Protein AF-A0AAD8HH50-F1 (afdb_monomer_lite)

Sequence (124 aa):
MSDLPENSGKDILGTGTISGPLLLLTNGFKLLKVGGYLVYNTCSLTVAQNEDVVEQFLLQNSSAGSLEVELEAKVKKKVQDNMMLLKKLAEANPGLNLDIVDYCATVPSEDDENATSFTVGTST

InterPro domains:
  IPR001678 SAM-dependent methyltransferase RsmB-F/NOP2-type domain [PS51686] (1-104)
  IPR023267 RNA (C5-cytosine) methyltransferase [PTHR22807] (24-73)
  IPR029063 S-adenosyl-L-methionine-dependent methyltransferase superfamily [G3DSA:3.40.50.150] (21-110)
  IPR029063 S-adenosyl-L-methionine-dependent methyltransferase superfamily [SSF53335] (14-63)
  IPR049560 SAM-dependent methyltransferase RsmB-F/NOP2-type, catalytic core [PF01189] (24-83)

Radius of gyration: 28.0 Å; chains: 1; bounding box: 82×36×73 Å

Organism: NCBI:txid360622

Secondary structure (DSSP, 8-state):
--PPP--------SS----HHHHHHHHHHHTPPTT-----------GGGTHHHHHHHHHH-TTPPPHHHHHHHHHHHHHHHHHHHHHHHHHH-TT-----------------------------

Foldseek 3Di:
DDDDDPDDDDDDDDDDDQDPLLVVQLVVVVPDDVVDDDDDDDPDPDCVNPVVSVVVNCVVCVVDDDVVVVVVVVVVVVVVVVLVVVVVVCVVPVPDDDPRDPPDDPDPPDDDDDPDDDDDDDDD

pLDDT: mean 74.38, std 20.32, range [36.31, 96.12]

Structure (mmCIF, N/CA/C/O backbone):
data_AF-A0AAD8HH50-F1
#
_entry.id   AF-A0AAD8HH50-F1
#
loop_
_atom_site.group_PDB
_atom_site.id
_atom_site.type_symbol
_atom_site.label_atom_id
_atom_site.label_alt_id
_atom_site.label_comp_id
_atom_site.label_asym_id
_atom_site.label_entity_id
_atom_site.label_seq_id
_atom_site.pdbx_PDB_ins_code
_atom_site.Cartn_x
_atom_site.Cartn_y
_atom_site.Cartn_z
_atom_site.occupancy
_atom_site.B_iso_or_equiv
_atom_site.auth_seq_id
_atom_site.auth_comp_id
_atom_site.auth_asym_id
_atom_site.auth_atom_id
_atom_site.pdbx_PDB_model_num
ATOM 1 N N . MET A 1 1 ? 17.699 21.493 -41.193 1.00 46.00 1 MET A N 1
ATOM 2 C CA . MET A 1 1 ? 16.569 20.652 -40.763 1.00 46.00 1 MET A CA 1
ATOM 3 C C . MET A 1 1 ? 16.754 19.325 -41.470 1.00 46.00 1 MET A C 1
ATOM 5 O O . MET A 1 1 ? 16.441 19.225 -42.648 1.00 46.00 1 MET A O 1
ATOM 9 N N . SER A 1 2 ? 17.414 18.382 -40.813 1.00 37.53 2 SER A N 1
ATOM 10 C CA . SER A 1 2 ? 17.612 17.035 -41.343 1.00 37.53 2 SER A CA 1
ATOM 11 C C . SER A 1 2 ? 17.342 16.115 -40.168 1.00 37.53 2 SER A C 1
ATOM 13 O O . SER A 1 2 ? 18.137 16.072 -39.230 1.00 37.53 2 SER A O 1
ATOM 15 N N . ASP A 1 3 ? 16.165 15.502 -40.185 1.00 43.50 3 ASP A N 1
ATOM 16 C CA . ASP A 1 3 ? 15.715 14.567 -39.165 1.00 43.50 3 ASP A CA 1
ATOM 17 C C . ASP A 1 3 ? 16.677 13.377 -39.096 1.00 43.50 3 ASP A C 1
ATOM 19 O O . ASP A 1 3 ? 17.010 12.759 -40.110 1.00 43.50 3 ASP A O 1
ATOM 23 N N . LEU A 1 4 ? 17.154 13.086 -37.886 1.00 41.66 4 LEU A N 1
ATOM 24 C CA . LEU A 1 4 ? 17.861 11.848 -37.582 1.00 41.66 4 LEU A CA 1
ATOM 25 C C . LEU A 1 4 ? 16.823 10.737 -37.371 1.00 41.66 4 LEU A C 1
ATOM 27 O O . LEU A 1 4 ? 15.800 10.983 -36.732 1.00 41.66 4 LEU A O 1
ATOM 31 N N . PRO A 1 5 ? 17.066 9.519 -37.881 1.00 46.78 5 PRO A N 1
ATOM 32 C CA . PRO A 1 5 ? 16.116 8.428 -37.756 1.00 46.78 5 PRO A CA 1
ATOM 33 C C . PRO A 1 5 ? 16.058 7.932 -36.308 1.00 46.78 5 PRO A C 1
ATOM 35 O O . PRO A 1 5 ? 17.031 7.423 -35.754 1.00 46.78 5 PRO A O 1
ATOM 38 N N . GLU A 1 6 ? 14.878 8.057 -35.716 1.00 50.88 6 GLU A N 1
ATOM 39 C CA . GLU A 1 6 ? 14.504 7.439 -34.454 1.00 50.88 6 GLU A CA 1
ATOM 40 C C . GLU A 1 6 ? 14.203 5.953 -34.707 1.00 50.88 6 GLU A C 1
ATOM 42 O O . GLU A 1 6 ? 13.089 5.590 -35.079 1.00 50.88 6 GLU A O 1
ATOM 47 N N . ASN A 1 7 ? 15.206 5.077 -34.572 1.00 44.75 7 ASN A N 1
ATOM 48 C CA . ASN A 1 7 ? 14.955 3.646 -34.380 1.00 44.75 7 ASN A CA 1
ATOM 49 C C . ASN A 1 7 ? 16.174 2.890 -33.826 1.00 44.75 7 ASN A C 1
ATOM 51 O O . ASN A 1 7 ? 17.134 2.660 -34.554 1.00 44.75 7 ASN A O 1
ATOM 55 N N . SER A 1 8 ? 16.076 2.409 -32.586 1.00 45.31 8 SER A N 1
ATOM 56 C CA . SER A 1 8 ? 16.366 1.002 -32.259 1.00 45.31 8 SER A CA 1
ATOM 57 C C . SER A 1 8 ? 16.052 0.744 -30.786 1.00 45.31 8 SER A C 1
ATOM 59 O O . SER A 1 8 ? 16.927 0.741 -29.922 1.00 45.31 8 SER A O 1
ATOM 61 N N . GLY A 1 9 ? 14.775 0.541 -30.497 1.00 40.22 9 GLY A N 1
ATOM 62 C CA . GLY A 1 9 ? 14.318 0.093 -29.185 1.00 40.22 9 GLY A CA 1
ATOM 63 C C . GLY A 1 9 ? 13.101 -0.808 -29.307 1.00 40.22 9 GLY A C 1
ATOM 64 O O . GLY A 1 9 ? 12.200 -0.723 -28.484 1.00 40.22 9 GLY A O 1
ATOM 65 N N . LYS A 1 10 ? 13.030 -1.601 -30.380 1.00 48.66 10 LYS A N 1
ATOM 66 C CA . LYS A 1 10 ? 11.967 -2.577 -30.577 1.00 48.66 10 LYS A CA 1
ATOM 67 C C . LYS A 1 10 ? 12.549 -3.982 -30.629 1.00 48.66 10 LYS A C 1
ATOM 69 O O . LYS A 1 10 ? 13.384 -4.297 -31.471 1.00 48.66 10 LYS A O 1
ATOM 74 N N . ASP A 1 11 ? 12.033 -4.768 -29.695 1.00 46.38 11 ASP A N 1
ATOM 75 C CA . ASP A 1 11 ? 11.761 -6.193 -29.805 1.00 46.38 11 ASP A CA 1
ATOM 76 C C . ASP A 1 11 ? 12.956 -7.137 -29.645 1.00 46.38 11 ASP A C 1
ATOM 78 O O . ASP A 1 11 ? 13.512 -7.672 -30.602 1.00 46.38 11 ASP A O 1
ATOM 82 N N . ILE A 1 12 ? 13.250 -7.464 -28.382 1.00 44.53 12 ILE A N 1
ATOM 83 C CA . ILE A 1 12 ? 13.763 -8.790 -28.033 1.00 44.53 12 ILE A CA 1
ATOM 84 C C . ILE A 1 12 ? 12.720 -9.487 -27.150 1.00 44.53 12 ILE A C 1
ATOM 86 O O . 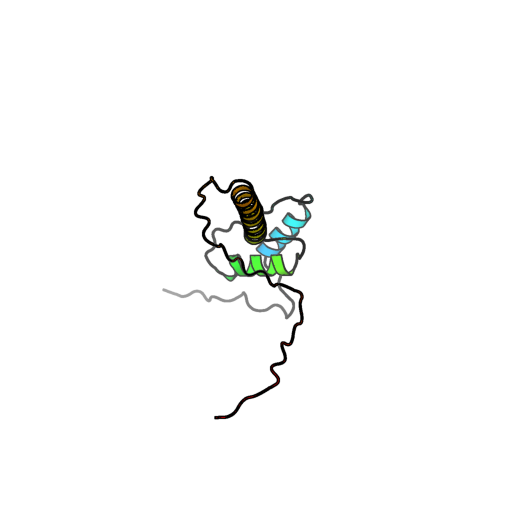ILE A 1 12 ? 12.700 -9.341 -25.935 1.00 44.53 12 ILE A O 1
ATOM 90 N N . LEU A 1 13 ? 11.870 -10.271 -27.816 1.00 38.34 13 LEU A N 1
ATOM 91 C CA . LEU A 1 13 ? 11.392 -11.574 -27.346 1.00 38.34 13 LEU A CA 1
ATOM 92 C C . LEU A 1 13 ? 10.503 -11.612 -26.078 1.00 38.34 13 LEU A C 1
ATOM 94 O O . LEU A 1 13 ? 10.983 -11.828 -24.973 1.00 38.34 13 LEU A O 1
ATOM 98 N N . GLY A 1 14 ? 9.181 -11.541 -26.266 1.00 38.97 14 GLY A N 1
ATOM 99 C CA . GLY A 1 14 ? 8.195 -12.518 -25.751 1.00 38.97 14 GLY A CA 1
ATOM 100 C C . GLY A 1 14 ? 8.200 -13.022 -24.292 1.00 38.97 14 GLY A C 1
ATOM 101 O O . GLY A 1 14 ? 7.512 -14.002 -24.027 1.00 38.97 14 GLY A O 1
ATOM 102 N N . THR A 1 15 ? 8.910 -12.414 -23.342 1.00 38.78 15 THR A N 1
ATOM 103 C CA . THR A 1 15 ? 8.895 -12.780 -21.912 1.00 38.78 15 THR A CA 1
ATOM 104 C C . THR A 1 15 ? 9.016 -11.516 -21.058 1.00 38.78 15 THR A C 1
ATOM 106 O O . THR A 1 15 ? 9.781 -10.618 -21.399 1.00 38.78 15 THR A O 1
ATOM 109 N N . GLY A 1 16 ? 8.217 -11.414 -19.990 1.00 53.00 16 GLY A N 1
ATOM 110 C CA . GLY A 1 16 ? 8.030 -10.204 -19.180 1.00 53.00 16 GLY A CA 1
ATOM 111 C C . GLY A 1 16 ? 9.324 -9.452 -18.857 1.00 53.00 16 GLY A C 1
ATOM 112 O O . GLY A 1 16 ? 10.135 -9.895 -18.047 1.00 53.00 16 GLY A O 1
ATOM 113 N N . THR A 1 17 ? 9.506 -8.291 -19.483 1.00 52.25 17 THR A N 1
ATOM 114 C CA . THR A 1 17 ? 10.616 -7.391 -19.175 1.00 52.25 17 THR A CA 1
ATOM 115 C C . THR A 1 17 ? 10.332 -6.715 -17.836 1.00 52.25 17 THR A C 1
ATOM 117 O O . THR A 1 17 ? 9.402 -5.922 -17.718 1.00 52.25 17 THR A O 1
ATOM 120 N N . ILE A 1 18 ? 11.121 -7.041 -16.813 1.00 59.12 18 ILE A N 1
ATOM 121 C CA . ILE A 1 18 ? 11.131 -6.300 -15.547 1.00 59.12 18 ILE A CA 1
ATOM 122 C C . ILE A 1 18 ? 11.781 -4.944 -15.840 1.00 59.12 18 ILE A C 1
ATOM 124 O O . ILE A 1 18 ? 12.947 -4.888 -16.234 1.00 59.12 18 ILE A O 1
ATOM 128 N N . SER A 1 19 ? 11.030 -3.852 -15.687 1.00 74.12 19 SER A N 1
ATOM 129 C CA . SER A 1 19 ? 11.563 -2.500 -15.865 1.00 74.12 19 SER A CA 1
ATOM 130 C C . SER A 1 19 ? 12.636 -2.202 -14.805 1.00 74.12 19 SER A C 1
ATOM 132 O O . SER A 1 19 ? 12.587 -2.710 -13.682 1.00 74.12 19 SER A O 1
ATOM 134 N N . GLY A 1 20 ? 13.635 -1.378 -15.143 1.00 85.12 20 GLY A N 1
ATOM 135 C CA . GLY A 1 20 ? 14.712 -1.007 -14.210 1.00 85.12 20 GLY A CA 1
ATOM 136 C C . GLY A 1 20 ? 14.211 -0.530 -12.831 1.00 85.12 20 GLY A C 1
ATOM 137 O O . GLY A 1 20 ? 14.699 -1.036 -11.816 1.00 85.12 20 GLY A O 1
ATOM 138 N N . PRO A 1 21 ? 13.206 0.370 -12.763 1.00 89.81 21 PRO A N 1
ATOM 139 C CA . PRO A 1 21 ? 12.595 0.795 -11.503 1.00 89.81 21 PRO A CA 1
ATOM 140 C C . PRO A 1 21 ? 12.001 -0.356 -10.681 1.00 89.81 21 PRO A C 1
ATOM 142 O O . PRO A 1 21 ? 12.247 -0.438 -9.478 1.00 89.81 21 PRO A O 1
ATOM 145 N N . LEU A 1 22 ? 11.291 -1.290 -11.321 1.00 91.50 22 LEU A N 1
ATOM 146 C CA . LEU A 1 22 ? 10.679 -2.429 -10.637 1.00 91.50 22 LEU A CA 1
ATOM 147 C C . LEU A 1 22 ? 11.722 -3.340 -9.976 1.00 91.50 22 LEU A C 1
ATOM 149 O O . LEU A 1 22 ? 11.528 -3.806 -8.848 1.00 91.50 22 LEU A O 1
ATOM 153 N N . LEU A 1 23 ? 12.853 -3.572 -10.649 1.00 92.38 23 LEU A N 1
ATOM 154 C CA . LEU A 1 23 ? 13.947 -4.363 -10.088 1.00 92.38 23 LEU A CA 1
ATOM 155 C C . LEU A 1 23 ? 14.539 -3.694 -8.839 1.00 92.38 23 LEU A C 1
ATOM 157 O O . LEU A 1 23 ? 14.809 -4.370 -7.842 1.00 92.38 23 LEU A O 1
ATOM 161 N N . LEU A 1 24 ? 14.718 -2.371 -8.874 1.00 93.62 24 LEU A N 1
ATOM 162 C CA . LEU A 1 24 ? 15.244 -1.612 -7.742 1.00 93.62 24 LEU A CA 1
ATOM 163 C C . LEU A 1 24 ? 14.293 -1.665 -6.540 1.00 93.62 24 LEU A C 1
ATOM 165 O O . LEU A 1 24 ? 14.749 -1.929 -5.427 1.00 93.62 24 LEU A O 1
ATOM 169 N N . LEU A 1 25 ? 12.987 -1.487 -6.765 1.00 94.19 25 LEU A N 1
ATOM 170 C CA . LEU A 1 25 ? 11.969 -1.585 -5.714 1.00 94.19 25 LEU A CA 1
ATOM 171 C C . LEU A 1 25 ? 11.955 -2.973 -5.080 1.00 94.19 25 LEU A C 1
ATOM 173 O O . LEU A 1 25 ? 12.020 -3.099 -3.860 1.00 94.19 25 LEU A O 1
ATOM 177 N N . THR A 1 26 ? 11.938 -4.016 -5.909 1.00 93.69 26 THR A N 1
ATOM 178 C CA . THR A 1 26 ? 11.903 -5.409 -5.446 1.00 93.69 26 THR A CA 1
ATOM 179 C C . THR A 1 26 ? 13.126 -5.750 -4.599 1.00 93.69 26 THR A C 1
ATOM 181 O O . THR A 1 26 ? 13.012 -6.391 -3.554 1.00 93.69 26 THR A O 1
ATOM 184 N N . ASN A 1 27 ? 14.311 -5.308 -5.021 1.00 95.00 27 ASN A N 1
ATOM 185 C CA . ASN A 1 27 ? 15.536 -5.548 -4.265 1.00 95.00 27 ASN A CA 1
ATOM 186 C C . ASN A 1 27 ? 15.589 -4.713 -2.982 1.00 95.00 27 ASN A C 1
ATOM 188 O O . ASN A 1 27 ? 15.947 -5.251 -1.93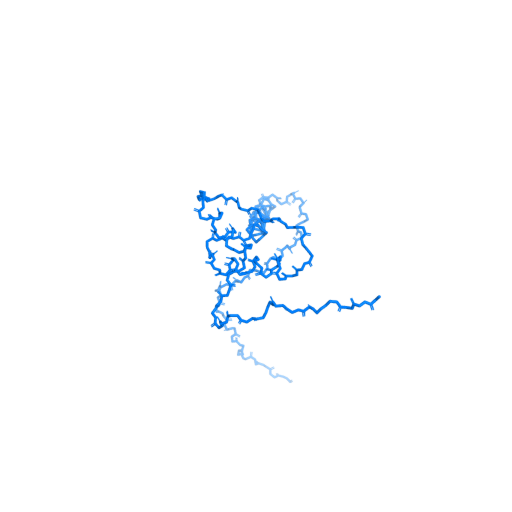9 1.00 95.00 27 ASN A O 1
ATOM 192 N N . GLY A 1 28 ? 15.187 -3.440 -3.031 1.00 95.50 28 GLY A N 1
ATOM 193 C CA . GLY A 1 28 ? 15.097 -2.586 -1.846 1.00 95.50 28 GLY A CA 1
ATOM 194 C C . GLY A 1 28 ? 14.137 -3.149 -0.797 1.00 95.50 28 GLY A C 1
ATOM 195 O O . GLY A 1 28 ? 14.472 -3.188 0.384 1.00 95.50 28 GLY A O 1
ATOM 196 N N . PHE A 1 29 ? 12.986 -3.671 -1.230 1.00 95.69 29 PHE A N 1
ATOM 197 C CA . PHE A 1 29 ? 11.984 -4.267 -0.348 1.00 95.69 29 PHE A CA 1
ATOM 198 C C . PHE A 1 29 ? 12.511 -5.498 0.403 1.00 95.69 29 PHE A C 1
ATOM 200 O O . PHE A 1 29 ? 12.314 -5.610 1.610 1.00 95.69 29 PHE A O 1
ATOM 207 N N . LYS A 1 30 ? 13.266 -6.381 -0.268 1.00 95.00 30 LYS A N 1
ATOM 208 C CA . LYS A 1 30 ? 13.880 -7.576 0.352 1.00 95.00 30 LYS A CA 1
ATOM 209 C C . LYS A 1 30 ? 14.868 -7.257 1.477 1.00 95.00 30 LYS A C 1
ATOM 211 O O . LYS A 1 30 ? 15.166 -8.131 2.286 1.00 95.00 30 LYS A O 1
ATOM 216 N N . LEU A 1 31 ? 15.403 -6.038 1.509 1.00 96.12 31 LEU A N 1
ATOM 217 C CA . LEU A 1 31 ? 16.357 -5.595 2.526 1.00 96.12 31 LEU A CA 1
ATOM 218 C C . LEU A 1 31 ? 15.673 -5.005 3.766 1.00 96.12 31 LEU A C 1
ATOM 220 O O . LEU A 1 31 ? 16.344 -4.737 4.766 1.00 96.12 31 LEU A O 1
ATOM 224 N N . LEU A 1 32 ? 14.356 -4.787 3.722 1.00 95.50 32 LEU A N 1
ATOM 225 C CA . LEU A 1 32 ? 13.617 -4.264 4.861 1.00 95.50 32 LEU A CA 1
ATOM 226 C C . LEU A 1 32 ? 13.483 -5.307 5.970 1.00 95.50 32 LEU A C 1
ATOM 228 O O . LEU A 1 32 ? 13.284 -6.499 5.742 1.00 95.50 32 LEU A O 1
ATOM 232 N N . LYS A 1 33 ? 13.533 -4.823 7.212 1.00 95.69 33 LYS A N 1
ATOM 233 C CA . LYS A 1 33 ? 13.076 -5.593 8.372 1.00 95.69 33 LYS A CA 1
ATOM 234 C C . LYS A 1 33 ? 11.546 -5.652 8.372 1.00 95.69 33 LYS A C 1
ATOM 236 O O . LYS A 1 33 ? 10.891 -4.787 7.793 1.00 95.69 33 LYS A O 1
ATOM 241 N N . VAL A 1 34 ? 10.977 -6.632 9.077 1.00 92.38 34 VAL A N 1
ATOM 242 C CA . VAL A 1 34 ? 9.522 -6.721 9.298 1.00 92.38 34 VAL A CA 1
ATOM 243 C C . VAL A 1 34 ? 9.002 -5.400 9.877 1.00 92.38 34 VAL A C 1
ATOM 245 O O . VAL A 1 34 ? 9.546 -4.902 10.862 1.00 92.38 34 VAL A O 1
ATOM 248 N N . GLY A 1 35 ? 7.972 -4.832 9.243 1.00 89.12 35 GLY A N 1
ATOM 249 C CA . GLY A 1 35 ? 7.398 -3.530 9.604 1.00 89.12 35 GLY A CA 1
ATOM 250 C C . GLY A 1 35 ? 8.175 -2.305 9.097 1.00 89.12 35 GLY A C 1
ATOM 251 O O . GLY A 1 35 ? 7.856 -1.187 9.493 1.00 89.12 35 GLY A O 1
ATOM 252 N N . GLY A 1 36 ? 9.205 -2.489 8.265 1.00 93.69 36 GLY A N 1
ATOM 253 C CA . GLY A 1 36 ? 9.909 -1.398 7.589 1.00 93.69 36 GLY A CA 1
ATOM 254 C C . GLY A 1 36 ? 9.106 -0.802 6.428 1.00 93.69 36 GLY A C 1
ATOM 255 O O . GLY A 1 36 ? 8.234 -1.459 5.865 1.00 93.69 36 GLY A O 1
ATOM 256 N N . TYR A 1 37 ? 9.445 0.430 6.044 1.00 93.75 37 TYR A N 1
ATOM 257 C CA . TYR A 1 37 ? 8.782 1.161 4.960 1.00 93.75 37 TYR A CA 1
ATOM 258 C C . TYR A 1 37 ? 9.745 1.391 3.794 1.00 93.75 37 TYR A C 1
ATOM 260 O O . TYR A 1 37 ? 10.902 1.760 4.006 1.00 93.75 37 TYR A O 1
ATOM 268 N N . LEU A 1 38 ? 9.252 1.206 2.568 1.00 94.31 38 LEU A N 1
ATOM 269 C CA . LEU A 1 38 ? 9.942 1.576 1.333 1.00 94.31 38 LEU A CA 1
ATOM 270 C C . LEU A 1 38 ? 9.241 2.792 0.728 1.00 94.31 38 LEU A C 1
ATOM 272 O O . LEU A 1 38 ? 8.022 2.785 0.585 1.00 94.31 38 LEU A O 1
ATOM 276 N N . VAL A 1 39 ? 10.006 3.815 0.350 1.00 93.56 39 VAL A N 1
ATOM 277 C CA . VAL A 1 39 ? 9.483 4.995 -0.349 1.00 93.56 39 VAL A CA 1
ATOM 278 C C . VAL A 1 39 ? 10.032 4.997 -1.768 1.00 93.56 39 VAL A C 1
ATOM 280 O O . VAL A 1 39 ? 11.248 5.002 -1.959 1.00 93.56 39 VAL A O 1
ATOM 283 N N . TYR A 1 40 ? 9.138 5.006 -2.754 1.00 92.75 40 TYR A N 1
ATOM 284 C CA . TYR A 1 40 ? 9.485 5.207 -4.155 1.00 92.75 40 TYR A CA 1
ATOM 285 C C . TYR A 1 40 ? 9.167 6.645 -4.563 1.00 92.75 40 TYR A C 1
ATOM 287 O O . TYR A 1 40 ? 8.046 7.109 -4.379 1.00 92.75 40 TYR A O 1
ATOM 295 N N . ASN A 1 41 ? 10.164 7.349 -5.096 1.00 91.00 41 ASN A N 1
ATOM 296 C CA . ASN A 1 41 ? 10.018 8.690 -5.647 1.00 91.00 41 ASN A CA 1
ATOM 297 C C . ASN A 1 41 ? 10.709 8.748 -7.012 1.00 91.00 41 ASN A C 1
ATOM 299 O O . ASN A 1 41 ? 11.752 8.129 -7.223 1.00 91.00 41 ASN A O 1
ATOM 303 N N . THR A 1 42 ? 10.130 9.509 -7.925 1.00 90.44 42 THR A N 1
ATOM 304 C CA . THR A 1 42 ? 10.518 9.604 -9.330 1.00 90.44 42 THR A CA 1
ATOM 305 C C . THR A 1 42 ? 10.256 11.028 -9.801 1.00 90.44 42 THR A C 1
ATOM 307 O O . THR A 1 42 ? 9.333 11.688 -9.332 1.00 90.44 42 THR A O 1
ATOM 310 N N . CYS A 1 43 ? 11.094 11.533 -10.702 1.00 90.69 43 CYS A N 1
ATOM 311 C CA . CYS A 1 43 ? 10.907 12.836 -11.344 1.00 90.69 43 CYS A CA 1
ATOM 312 C C . CYS A 1 43 ? 10.314 12.713 -12.757 1.00 90.69 43 CYS A C 1
ATOM 314 O O . CYS A 1 43 ? 10.294 13.694 -13.500 1.00 90.69 43 CYS A O 1
ATOM 316 N N . SER A 1 44 ? 9.861 11.516 -13.142 1.00 87.06 44 SER A N 1
ATOM 317 C CA . SER A 1 44 ? 9.194 11.281 -14.420 1.00 87.06 44 SER A CA 1
ATOM 318 C C . SER A 1 44 ? 7.702 11.603 -14.357 1.00 87.06 44 SER A C 1
ATOM 320 O O . SER A 1 44 ? 7.071 11.488 -13.309 1.00 87.06 44 SER A O 1
ATOM 322 N N . LEU A 1 45 ? 7.134 11.972 -15.507 1.00 87.25 45 LEU A N 1
ATOM 323 C CA . LEU A 1 45 ? 5.703 12.227 -15.695 1.00 87.25 45 LEU A CA 1
ATOM 324 C C . LEU A 1 45 ? 4.985 11.084 -16.430 1.00 87.25 45 LEU A C 1
ATOM 326 O O . LEU A 1 45 ? 3.797 11.194 -16.719 1.00 87.25 45 LEU A O 1
ATOM 330 N N . THR A 1 46 ? 5.694 10.015 -16.803 1.00 86.38 46 THR A N 1
ATOM 331 C CA . THR A 1 46 ? 5.095 8.927 -17.582 1.00 86.38 46 THR A CA 1
ATOM 332 C C . THR A 1 46 ? 4.478 7.873 -16.675 1.00 86.38 46 THR A C 1
ATOM 334 O O . THR A 1 46 ? 5.174 7.332 -15.815 1.00 86.38 46 THR A O 1
ATOM 337 N N . VAL A 1 47 ? 3.234 7.493 -16.971 1.00 88.81 47 VAL A N 1
ATOM 338 C CA . VAL A 1 47 ? 2.494 6.449 -16.242 1.00 88.81 47 VAL A CA 1
ATOM 339 C C . VAL A 1 47 ? 3.269 5.129 -16.167 1.00 88.81 47 VAL A C 1
ATOM 341 O O . VAL A 1 47 ? 3.433 4.547 -15.097 1.00 88.81 47 VAL A O 1
ATOM 344 N N . ALA A 1 48 ? 3.896 4.741 -17.281 1.00 85.38 48 ALA A N 1
ATOM 345 C CA . ALA A 1 48 ? 4.710 3.529 -17.392 1.00 85.38 48 ALA A CA 1
ATOM 346 C C . ALA A 1 48 ? 5.925 3.469 -16.447 1.00 85.38 48 ALA A C 1
ATOM 348 O O . ALA A 1 48 ? 6.488 2.398 -16.227 1.00 85.38 48 ALA A O 1
ATOM 349 N N . GLN A 1 49 ? 6.376 4.611 -15.920 1.00 85.50 49 GLN A N 1
ATOM 350 C CA . GLN A 1 49 ? 7.493 4.679 -14.975 1.00 85.50 49 GLN A CA 1
ATOM 351 C C . GLN A 1 49 ? 7.033 4.891 -13.536 1.00 85.50 49 GLN A C 1
ATOM 353 O O . GLN A 1 49 ? 7.841 4.705 -12.635 1.00 85.50 49 GLN A O 1
ATOM 358 N N . ASN A 1 50 ? 5.771 5.254 -13.321 1.00 89.56 50 ASN A N 1
ATOM 359 C CA . ASN A 1 50 ? 5.247 5.624 -12.020 1.00 89.56 50 ASN A CA 1
ATOM 360 C C . ASN A 1 50 ? 4.189 4.593 -11.600 1.00 89.56 50 ASN A C 1
ATOM 362 O O . ASN A 1 50 ? 4.530 3.602 -10.956 1.00 89.56 50 ASN A O 1
ATOM 366 N N . GLU A 1 51 ? 2.932 4.785 -11.999 1.00 90.44 51 GLU A N 1
ATOM 367 C CA . GLU A 1 51 ? 1.795 3.966 -11.575 1.00 90.44 51 GLU A CA 1
ATOM 368 C C . GLU A 1 51 ? 1.950 2.494 -11.986 1.00 90.44 51 GLU A C 1
ATOM 370 O O . GLU A 1 51 ? 1.804 1.621 -11.130 1.00 90.44 51 GLU A O 1
ATOM 375 N N . ASP A 1 52 ? 2.356 2.209 -13.230 1.00 91.50 52 ASP A N 1
ATOM 376 C CA . ASP A 1 52 ? 2.521 0.828 -13.719 1.00 91.50 52 ASP A CA 1
ATOM 377 C C . ASP A 1 52 ? 3.603 0.072 -12.925 1.00 91.50 52 ASP A C 1
ATOM 379 O O . ASP A 1 52 ? 3.473 -1.117 -12.628 1.00 91.50 52 ASP A O 1
ATOM 383 N N . VAL A 1 53 ? 4.682 0.767 -12.537 1.00 91.56 53 VAL A N 1
ATOM 384 C CA . VAL A 1 53 ? 5.769 0.188 -11.729 1.00 91.56 53 VAL A CA 1
ATOM 385 C C . VAL A 1 53 ? 5.272 -0.153 -10.328 1.00 91.56 53 VAL A C 1
ATOM 387 O O . VAL A 1 53 ? 5.611 -1.215 -9.801 1.00 91.56 53 VAL A O 1
ATOM 390 N N . VAL A 1 54 ? 4.483 0.736 -9.718 1.00 91.44 54 VAL A N 1
ATOM 391 C CA . VAL A 1 54 ? 3.928 0.533 -8.374 1.00 91.44 54 VAL A CA 1
ATOM 392 C C . VAL A 1 54 ? 2.912 -0.607 -8.378 1.00 91.44 54 VAL A C 1
ATOM 394 O O . VAL A 1 54 ? 2.984 -1.479 -7.512 1.00 91.44 54 VAL A O 1
ATOM 397 N N . GLU A 1 55 ? 2.016 -0.654 -9.365 1.00 91.31 55 GLU A N 1
ATOM 398 C CA . GLU A 1 55 ? 1.039 -1.736 -9.508 1.00 91.31 55 GLU A CA 1
ATOM 399 C C . GLU A 1 55 ? 1.739 -3.086 -9.702 1.00 91.31 55 GLU A C 1
ATOM 401 O O . GLU A 1 55 ? 1.479 -4.041 -8.965 1.00 91.31 55 GLU A O 1
ATOM 406 N N . GLN A 1 56 ? 2.704 -3.155 -10.625 1.00 91.88 56 GLN A N 1
ATOM 407 C CA . GLN A 1 56 ? 3.454 -4.381 -10.881 1.00 91.88 56 GLN A CA 1
ATOM 408 C C . GLN A 1 56 ? 4.259 -4.831 -9.650 1.00 91.88 56 GLN A C 1
ATOM 410 O O . GLN A 1 56 ? 4.335 -6.029 -9.369 1.00 91.88 56 GLN A O 1
ATOM 415 N N . PHE A 1 57 ? 4.827 -3.893 -8.886 1.00 93.50 57 PHE A N 1
ATOM 416 C CA . PHE A 1 57 ? 5.518 -4.192 -7.631 1.00 93.50 57 PHE A CA 1
ATOM 417 C C . PHE A 1 57 ? 4.574 -4.786 -6.577 1.00 93.50 57 PHE A C 1
ATOM 419 O O . PHE A 1 57 ? 4.911 -5.811 -5.977 1.00 93.50 57 PHE A O 1
ATOM 426 N N . LEU A 1 58 ? 3.401 -4.182 -6.364 1.00 92.69 58 LEU A N 1
ATOM 427 C CA . LEU A 1 58 ? 2.421 -4.645 -5.375 1.00 92.69 58 LEU A CA 1
ATOM 428 C C . LEU A 1 58 ? 1.827 -6.010 -5.752 1.00 92.69 58 LEU A C 1
ATOM 430 O O . LEU A 1 58 ? 1.687 -6.872 -4.887 1.00 92.69 58 LEU A O 1
ATOM 434 N N . LEU A 1 59 ? 1.567 -6.254 -7.042 1.00 91.56 59 LEU A N 1
ATOM 435 C CA . LEU A 1 59 ? 1.121 -7.562 -7.539 1.00 91.56 59 LEU A CA 1
ATOM 436 C C . LEU A 1 59 ? 2.147 -8.674 -7.273 1.00 91.56 59 LEU A C 1
ATOM 438 O O . LEU A 1 59 ? 1.773 -9.810 -6.987 1.00 91.56 59 LEU A O 1
ATOM 442 N N . GLN A 1 60 ? 3.442 -8.361 -7.362 1.00 91.62 60 GLN A N 1
ATOM 443 C CA . GLN A 1 60 ? 4.520 -9.333 -7.147 1.00 91.62 60 GLN A CA 1
ATOM 444 C C . GLN A 1 60 ? 4.872 -9.545 -5.669 1.00 91.62 60 GLN A C 1
ATOM 446 O O . GLN A 1 60 ? 5.497 -10.551 -5.332 1.00 91.62 60 GLN A O 1
ATOM 451 N N . ASN A 1 61 ? 4.491 -8.621 -4.786 1.00 90.69 61 ASN A N 1
ATOM 452 C CA . ASN A 1 61 ? 4.877 -8.631 -3.378 1.00 90.69 61 ASN A CA 1
ATOM 453 C C . ASN A 1 61 ? 3.635 -8.501 -2.491 1.00 90.69 61 ASN A C 1
ATOM 455 O O . ASN A 1 61 ? 3.374 -7.445 -1.929 1.00 90.69 61 ASN A O 1
ATOM 459 N N . SER A 1 62 ? 2.895 -9.597 -2.301 1.00 88.25 62 SER A N 1
ATOM 460 C CA . SER A 1 62 ? 1.653 -9.610 -1.506 1.00 88.25 62 SER A CA 1
ATOM 461 C C . SER A 1 62 ? 1.832 -9.247 -0.025 1.00 88.25 62 SER A C 1
ATOM 463 O O . SER A 1 62 ? 0.856 -8.965 0.664 1.00 88.25 62 SER A O 1
ATOM 465 N N . SER A 1 63 ? 3.064 -9.288 0.491 1.00 89.56 63 SER A N 1
ATOM 466 C CA . SER A 1 63 ? 3.407 -8.823 1.840 1.00 89.56 63 SER A CA 1
ATOM 467 C C . SER A 1 63 ? 3.650 -7.312 1.922 1.00 89.56 63 SER A C 1
ATOM 469 O O . SER A 1 63 ? 3.773 -6.782 3.025 1.00 89.56 63 SER A O 1
ATOM 471 N N 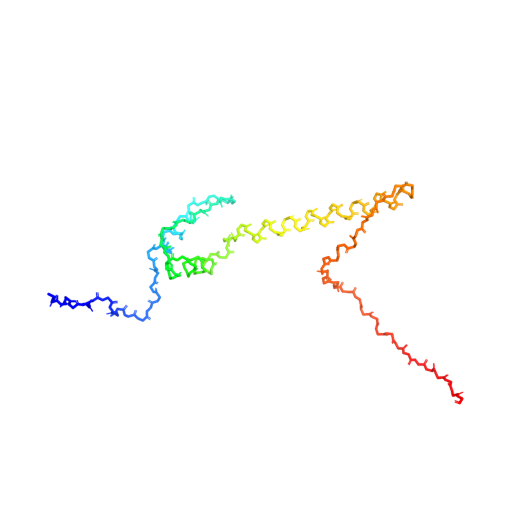. ALA A 1 64 ? 3.732 -6.617 0.785 1.00 89.38 64 ALA A N 1
ATOM 472 C CA . ALA A 1 64 ? 3.769 -5.166 0.726 1.00 89.38 64 ALA A CA 1
ATOM 473 C C . ALA A 1 64 ? 2.333 -4.622 0.739 1.00 89.38 64 ALA A C 1
ATOM 475 O O . ALA A 1 64 ? 1.527 -4.937 -0.133 1.00 89.38 64 ALA A O 1
ATOM 476 N N . GLY A 1 65 ? 2.012 -3.793 1.730 1.00 83.62 65 GLY A N 1
ATOM 477 C CA . GLY A 1 65 ? 0.765 -3.032 1.774 1.00 83.62 65 GLY A CA 1
ATOM 478 C C . GLY A 1 65 ? 0.997 -1.579 1.367 1.00 83.62 65 GLY A C 1
ATOM 479 O O . GLY A 1 65 ? 2.029 -1.000 1.710 1.00 83.62 65 GLY A O 1
ATOM 480 N N . SER A 1 66 ? 0.031 -0.968 0.674 1.00 78.62 66 SER A N 1
ATOM 481 C CA . SER A 1 66 ? 0.001 0.493 0.546 1.00 78.62 66 SER A CA 1
ATOM 482 C C . SER A 1 66 ? -0.372 1.109 1.895 1.00 78.62 66 SER A C 1
ATOM 484 O O . SER A 1 66 ? -1.359 0.710 2.520 1.00 78.62 66 SER A O 1
ATOM 486 N N . LEU A 1 67 ? 0.410 2.096 2.338 1.00 78.50 67 LEU A N 1
ATOM 487 C CA . LEU A 1 67 ? 0.217 2.743 3.636 1.00 78.50 67 LEU A CA 1
ATOM 488 C C . LEU A 1 67 ? -1.132 3.466 3.735 1.00 78.50 67 LEU A C 1
ATOM 490 O O . LEU A 1 67 ? -1.694 3.555 4.822 1.00 78.50 67 LEU A O 1
ATOM 494 N N . GLU A 1 68 ? -1.664 3.950 2.613 1.00 78.38 68 GLU A N 1
ATOM 495 C CA . GLU A 1 68 ? -2.965 4.620 2.558 1.00 78.38 68 GLU A CA 1
ATOM 496 C C . GLU A 1 68 ? -4.0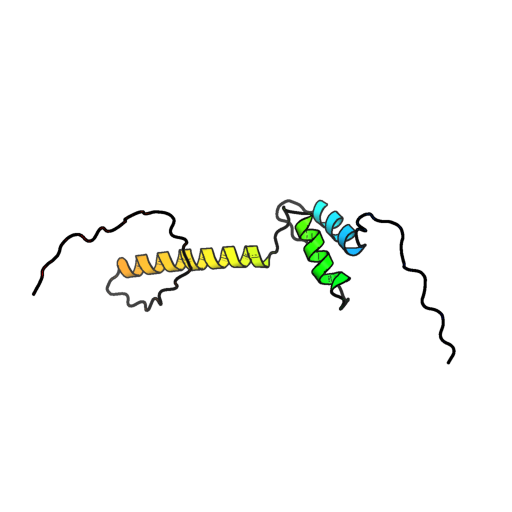94 3.679 2.993 1.00 78.38 68 GLU A C 1
ATOM 498 O O . GLU A 1 68 ? -4.864 4.008 3.893 1.00 78.38 68 GLU A O 1
ATOM 503 N N . VAL A 1 69 ? -4.114 2.454 2.461 1.00 75.81 69 VAL A N 1
ATOM 504 C CA . VAL A 1 69 ? -5.121 1.438 2.805 1.00 75.81 69 VAL A CA 1
ATOM 505 C C . VAL A 1 69 ? -5.021 1.039 4.280 1.00 75.81 69 VAL A C 1
ATOM 507 O O . VAL A 1 69 ? -6.035 0.914 4.970 1.00 75.81 69 VAL A O 1
ATOM 510 N N . GLU A 1 70 ? -3.801 0.870 4.794 1.00 78.38 70 GLU A N 1
ATOM 511 C CA . GLU A 1 70 ? -3.587 0.503 6.195 1.00 78.38 70 GLU A CA 1
ATOM 512 C C . GLU A 1 70 ? -3.974 1.639 7.154 1.00 78.38 70 GLU A C 1
ATOM 514 O O . GLU A 1 70 ? -4.596 1.398 8.194 1.00 78.38 70 GLU A O 1
ATOM 519 N N . LEU A 1 71 ? -3.630 2.883 6.810 1.00 83.19 71 LEU A N 1
ATOM 520 C CA . LEU A 1 71 ? -3.970 4.056 7.604 1.00 83.19 71 LEU A CA 1
ATOM 521 C C . LEU A 1 71 ? -5.481 4.280 7.619 1.00 83.19 71 LEU A C 1
ATOM 523 O O . LEU A 1 71 ? -6.048 4.462 8.695 1.00 83.19 71 LEU A O 1
ATOM 527 N N . GLU A 1 72 ? -6.141 4.203 6.465 1.00 84.00 72 GLU A N 1
ATOM 528 C CA . GLU A 1 72 ? -7.593 4.314 6.377 1.00 84.00 72 GLU A CA 1
ATOM 529 C C . GLU A 1 72 ? -8.297 3.260 7.225 1.00 84.00 72 GLU A C 1
ATOM 531 O O . GLU A 1 72 ? -9.195 3.596 7.996 1.00 84.00 72 GLU A O 1
ATOM 536 N N . ALA A 1 73 ? -7.889 1.992 7.126 1.00 85.75 73 ALA A N 1
ATOM 537 C CA . ALA A 1 73 ? -8.486 0.918 7.911 1.00 85.75 73 ALA A CA 1
ATOM 538 C C . ALA A 1 73 ? -8.309 1.155 9.421 1.00 85.75 73 ALA A C 1
ATOM 540 O O . ALA A 1 73 ? -9.258 1.010 10.197 1.00 85.75 73 ALA A O 1
ATOM 541 N N . LYS A 1 74 ? -7.111 1.578 9.848 1.00 89.00 74 LYS A N 1
ATOM 542 C CA . LYS A 1 74 ? -6.822 1.893 11.255 1.00 89.00 74 LYS A CA 1
ATOM 543 C C . LYS A 1 74 ? -7.623 3.091 11.754 1.00 89.00 74 LYS A C 1
ATOM 545 O O . LYS A 1 74 ? -8.152 3.037 12.863 1.00 89.00 74 LYS A O 1
ATOM 550 N N . VAL A 1 75 ? -7.730 4.152 10.956 1.00 91.12 75 VAL A N 1
ATOM 551 C CA . VAL A 1 75 ? -8.500 5.353 11.301 1.00 91.12 75 VAL A CA 1
ATOM 552 C C . VAL A 1 75 ? -9.986 5.021 11.378 1.00 91.12 75 VAL A C 1
ATOM 554 O O . VAL A 1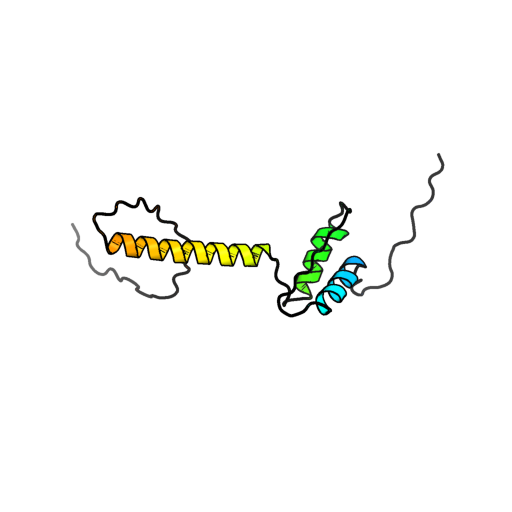 75 ? -10.601 5.320 12.397 1.00 91.12 75 VAL A O 1
ATOM 557 N N . LYS A 1 76 ? -10.549 4.332 10.377 1.00 89.38 76 LYS A N 1
ATOM 558 C CA . LYS A 1 76 ? -11.957 3.895 10.364 1.00 89.38 76 LYS A CA 1
ATOM 559 C C . LYS A 1 76 ? -12.287 3.068 11.605 1.00 89.38 76 LYS A C 1
ATOM 561 O O . LYS A 1 76 ? -13.226 3.399 12.325 1.00 89.38 76 LYS A O 1
ATOM 566 N N . LYS A 1 77 ? -11.454 2.069 11.922 1.00 89.81 77 LYS A N 1
ATOM 567 C CA . LYS A 1 77 ? -11.613 1.247 13.129 1.00 89.81 77 LYS A CA 1
ATOM 568 C C . LYS A 1 77 ? -11.566 2.089 14.405 1.00 89.81 77 LYS A C 1
ATOM 570 O O . LYS A 1 77 ? -12.442 1.973 15.252 1.00 89.81 77 LYS A O 1
ATOM 575 N N . LYS A 1 78 ? -10.575 2.974 14.536 1.00 92.31 78 LYS A N 1
ATOM 576 C CA . LYS A 1 78 ? -10.416 3.820 15.728 1.00 92.31 78 LYS A CA 1
ATOM 577 C C . LYS A 1 78 ? -11.585 4.788 15.914 1.00 92.31 78 LYS A C 1
ATOM 579 O O . LYS A 1 78 ? -12.022 5.006 17.040 1.00 92.31 78 LYS A O 1
ATOM 584 N N . VAL A 1 79 ? -12.080 5.364 14.821 1.00 92.44 79 VAL A N 1
ATOM 585 C CA . VAL A 1 79 ? -13.252 6.248 14.821 1.00 92.44 79 VAL A CA 1
ATOM 586 C C . VAL A 1 79 ? -14.495 5.473 15.255 1.00 92.44 79 VAL A C 1
ATOM 588 O O . VAL A 1 79 ? -15.228 5.955 16.114 1.00 92.44 79 VAL A O 1
ATOM 591 N N . GLN A 1 80 ? -14.693 4.257 14.745 1.00 88.31 80 GLN A N 1
ATOM 592 C CA . GLN A 1 80 ? -15.810 3.394 15.130 1.00 88.31 80 GLN A CA 1
ATOM 593 C C . GLN A 1 80 ? -15.742 2.968 16.606 1.00 88.31 80 GLN A C 1
ATOM 595 O O . GLN A 1 80 ? -16.740 3.084 17.319 1.00 88.31 80 GLN A O 1
ATOM 600 N N . ASP A 1 81 ? -14.570 2.540 17.087 1.00 90.94 81 ASP A N 1
ATOM 601 C CA . ASP A 1 81 ? -14.353 2.165 18.491 1.00 90.94 81 ASP A CA 1
ATOM 602 C C . ASP A 1 81 ? -14.689 3.339 19.428 1.00 90.94 81 ASP A C 1
ATOM 604 O O . ASP A 1 81 ? -15.392 3.182 20.430 1.00 90.94 81 ASP A O 1
ATOM 608 N N . ASN A 1 82 ? -14.228 4.542 19.071 1.00 90.56 82 ASN A N 1
ATOM 609 C CA . ASN A 1 82 ? -14.505 5.757 19.832 1.00 90.56 82 ASN A CA 1
ATOM 610 C C . ASN A 1 82 ? -15.995 6.131 19.791 1.00 90.56 82 ASN A C 1
ATOM 612 O O . ASN A 1 82 ? -16.551 6.519 20.818 1.00 90.56 82 ASN A O 1
ATOM 616 N N . MET A 1 83 ? -16.654 5.981 18.638 1.00 87.88 83 MET A N 1
ATOM 617 C CA . MET A 1 83 ? -18.090 6.235 18.490 1.00 87.88 83 MET A CA 1
ATOM 618 C C . MET A 1 83 ? -18.917 5.309 19.391 1.00 87.88 83 MET A C 1
ATOM 620 O O . MET A 1 83 ? -19.808 5.760 20.112 1.00 87.88 83 MET A O 1
ATOM 624 N N . MET A 1 84 ? -18.581 4.015 19.417 1.00 87.06 84 MET A N 1
ATOM 625 C CA . MET A 1 84 ? -19.255 3.037 20.272 1.00 87.06 84 MET A CA 1
ATOM 626 C C . MET A 1 84 ? -19.091 3.374 21.760 1.00 87.06 84 MET A C 1
ATOM 628 O O . MET A 1 84 ? -20.034 3.230 22.540 1.00 87.06 84 MET A O 1
ATOM 632 N N . LEU A 1 85 ? -17.902 3.830 22.164 1.00 89.94 85 LEU A N 1
ATOM 633 C CA . LEU A 1 85 ? -17.637 4.226 23.546 1.00 89.94 85 LEU A CA 1
ATOM 634 C C . LEU A 1 85 ? -18.460 5.455 23.957 1.00 89.94 85 LEU A C 1
ATOM 636 O O . LEU A 1 85 ? -19.025 5.469 25.050 1.00 89.94 85 LEU A O 1
ATOM 640 N N . LEU A 1 86 ? -18.561 6.459 23.083 1.00 87.00 86 LEU A N 1
ATOM 641 C CA . LEU A 1 86 ? -19.365 7.658 23.333 1.00 87.00 86 LEU A CA 1
ATOM 642 C C . LEU A 1 86 ? -20.855 7.328 23.458 1.00 87.00 86 LEU A C 1
ATOM 644 O O . LEU A 1 86 ? -21.510 7.832 24.369 1.00 87.00 86 LEU A O 1
ATOM 648 N N . LYS A 1 87 ? -21.369 6.426 22.614 1.00 84.19 87 LYS A N 1
ATOM 649 C CA . LYS A 1 87 ? -22.752 5.942 22.710 1.00 84.19 87 LYS A CA 1
ATOM 650 C C . LYS A 1 87 ? -23.029 5.288 24.066 1.00 84.19 87 LYS A C 1
ATOM 652 O O . LYS A 1 87 ? -23.974 5.673 24.749 1.00 84.19 87 LYS A O 1
ATOM 657 N N . LYS A 1 88 ? -22.150 4.384 24.513 1.00 87.38 88 LYS A N 1
ATOM 658 C CA . LYS A 1 88 ? -22.254 3.756 25.845 1.00 87.38 88 LYS A CA 1
ATOM 659 C C . LYS A 1 88 ? -22.199 4.779 26.983 1.00 87.38 88 LYS A C 1
ATOM 661 O O . LYS A 1 88 ? -22.880 4.614 27.991 1.00 87.38 88 LYS A O 1
ATOM 666 N N . LEU A 1 89 ? -21.392 5.833 26.844 1.00 87.31 89 LEU A N 1
ATOM 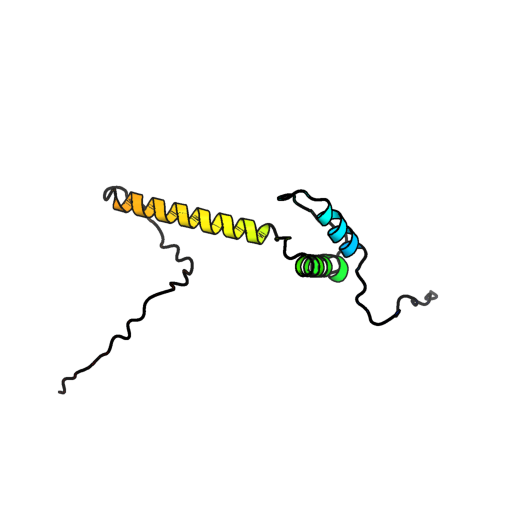667 C CA . LEU A 1 89 ? -21.292 6.891 27.852 1.00 87.31 89 LEU A CA 1
ATOM 668 C C . LEU A 1 89 ? -22.577 7.727 27.947 1.00 87.31 89 LEU A C 1
ATOM 670 O O . LEU A 1 89 ? -22.977 8.081 29.058 1.00 87.31 89 LEU A O 1
ATOM 674 N N . ALA A 1 90 ? -23.208 8.023 26.809 1.00 85.19 90 ALA A N 1
ATOM 675 C CA . ALA A 1 90 ? -24.495 8.712 26.750 1.00 85.19 90 ALA A CA 1
ATOM 676 C C . ALA A 1 90 ? -25.616 7.851 27.358 1.00 85.19 90 ALA A C 1
ATOM 678 O O . ALA A 1 90 ? -26.385 8.337 28.184 1.00 85.19 90 ALA A O 1
ATOM 679 N N . GLU A 1 91 ? -25.652 6.554 27.037 1.00 85.38 91 GLU A N 1
ATOM 680 C CA . GLU A 1 91 ? -26.596 5.592 27.629 1.00 85.38 91 GLU A CA 1
ATOM 681 C C . GLU A 1 91 ? -26.436 5.492 29.156 1.00 85.38 91 GLU A C 1
ATOM 683 O O . GLU A 1 91 ? -27.425 5.438 29.886 1.00 85.38 91 GLU A O 1
ATOM 688 N N . ALA A 1 92 ? -25.197 5.520 29.657 1.00 92.25 92 ALA A N 1
ATOM 689 C CA . ALA A 1 92 ? -24.911 5.496 31.090 1.00 92.25 92 ALA A CA 1
ATOM 690 C C . ALA A 1 92 ? -25.247 6.816 31.813 1.00 92.25 92 ALA A C 1
ATOM 692 O O . ALA A 1 92 ? -25.382 6.814 33.036 1.00 92.25 92 ALA A O 1
ATOM 693 N N . ASN A 1 93 ? -25.376 7.937 31.091 1.00 90.94 93 ASN A N 1
ATOM 694 C CA . ASN A 1 93 ? -25.609 9.263 31.668 1.00 90.94 93 ASN A CA 1
ATOM 695 C C . ASN A 1 93 ? -26.708 10.019 30.901 1.00 90.94 93 ASN A C 1
ATOM 697 O O . ASN A 1 93 ? -26.396 10.895 30.096 1.00 90.94 93 ASN A O 1
ATOM 701 N N . PRO A 1 94 ? -27.998 9.778 31.199 1.00 82.50 94 PRO A N 1
ATOM 702 C CA . PRO A 1 94 ? -29.123 10.393 30.479 1.00 82.50 94 PRO A CA 1
ATOM 703 C C . PRO A 1 94 ? -29.183 11.931 30.545 1.00 82.50 94 PRO A C 1
ATOM 705 O O . PRO A 1 94 ? -29.909 12.554 29.778 1.00 82.50 94 PRO A O 1
ATOM 708 N N . GLY A 1 95 ? -28.448 12.555 31.475 1.00 83.25 95 GLY A N 1
ATOM 709 C CA . GLY A 1 95 ? -28.305 14.013 31.576 1.00 83.25 95 GLY A CA 1
ATOM 710 C C . GLY A 1 95 ? -27.193 14.607 30.699 1.00 83.25 95 GLY A C 1
ATOM 711 O O . GLY A 1 95 ? -27.046 15.827 30.654 1.00 83.25 95 GLY A O 1
ATOM 712 N N . LEU A 1 96 ? -26.398 13.769 30.027 1.00 82.50 96 LEU A N 1
ATOM 713 C CA . LEU A 1 96 ? -25.337 14.179 29.113 1.00 82.50 96 LEU A CA 1
ATOM 714 C C . LEU A 1 96 ? -25.910 14.282 27.693 1.00 82.50 96 LEU A C 1
ATOM 716 O O . LEU A 1 96 ? -26.170 13.275 27.041 1.00 82.50 96 LEU A O 1
ATOM 720 N N . ASN A 1 97 ? -26.115 15.509 27.211 1.00 76.44 97 ASN A N 1
ATOM 721 C CA . ASN A 1 97 ? -26.622 15.756 25.862 1.00 76.44 97 ASN A CA 1
ATOM 722 C C . ASN A 1 97 ? -25.465 15.710 24.849 1.00 76.44 97 ASN A C 1
ATOM 724 O O . ASN A 1 97 ? -24.705 16.671 24.722 1.00 76.44 97 ASN A O 1
ATOM 728 N N . LEU A 1 98 ? -25.308 14.570 24.176 1.00 72.75 98 LEU A N 1
ATOM 729 C CA . LEU A 1 98 ? -24.380 14.384 23.063 1.00 72.75 98 LEU A CA 1
ATOM 730 C C . LEU A 1 98 ? -25.196 14.211 21.781 1.00 72.75 98 LEU A C 1
ATOM 732 O O . LEU A 1 98 ? -25.880 13.203 21.615 1.00 72.75 98 LEU A O 1
ATOM 736 N N . ASP A 1 99 ? -25.100 15.184 20.877 1.00 69.81 99 ASP A N 1
ATOM 737 C CA . ASP A 1 99 ? -25.666 15.082 19.531 1.00 69.81 99 ASP A CA 1
ATOM 738 C C . ASP A 1 99 ? -24.760 14.183 18.678 1.00 69.81 99 ASP A C 1
ATOM 740 O O . ASP A 1 99 ? -23.801 14.626 18.041 1.00 69.81 99 ASP A O 1
ATOM 744 N N . ILE A 1 100 ? -24.989 12.874 18.781 1.00 67.44 100 ILE A N 1
ATOM 745 C CA . ILE A 1 100 ? -24.255 11.859 18.029 1.00 67.44 100 ILE A CA 1
ATOM 746 C C . ILE A 1 100 ? -25.018 11.614 16.729 1.00 67.44 100 ILE A C 1
ATOM 748 O O . ILE A 1 100 ? -26.011 10.889 16.710 1.00 67.44 100 ILE A O 1
ATOM 752 N N . VAL A 1 101 ? -24.540 12.206 15.632 1.00 66.81 101 VAL A N 1
ATOM 753 C CA . VAL A 1 101 ? -25.006 11.856 14.283 1.00 66.81 101 VAL A CA 1
ATOM 754 C C . VAL A 1 101 ? -24.675 10.386 14.033 1.00 66.81 101 VAL A C 1
ATOM 756 O O . VAL A 1 101 ? -23.531 9.968 14.226 1.00 66.81 101 VAL A O 1
ATOM 759 N N . ASP A 1 102 ? -25.673 9.608 13.615 1.00 61.69 102 ASP A N 1
ATOM 760 C CA . ASP A 1 102 ? -25.526 8.178 13.350 1.00 61.69 102 ASP A CA 1
ATOM 761 C C . ASP A 1 102 ? -24.569 7.976 12.167 1.00 61.69 102 ASP A C 1
ATOM 763 O O . ASP A 1 102 ? -24.925 8.117 10.995 1.00 61.69 102 ASP A O 1
ATOM 767 N N . TYR A 1 103 ? -23.295 7.732 12.473 1.00 61.34 103 TYR A N 1
ATOM 768 C CA . TYR A 1 103 ? -22.293 7.424 11.465 1.00 61.34 103 TYR A CA 1
ATOM 769 C C . TYR A 1 103 ? -22.467 5.958 11.072 1.00 61.34 103 TYR A C 1
ATOM 771 O O . TYR A 1 103 ? -21.805 5.066 11.607 1.00 61.34 103 TYR A O 1
ATOM 779 N N . CYS A 1 104 ? -23.391 5.700 10.145 1.00 56.22 104 CYS A N 1
ATOM 780 C CA . CYS A 1 104 ? -23.542 4.391 9.526 1.00 56.22 104 CYS A CA 1
ATOM 781 C C . CYS A 1 104 ? -22.322 4.102 8.640 1.00 56.22 104 CYS A C 1
ATOM 783 O O . CYS A 1 104 ? -22.320 4.368 7.439 1.00 56.22 104 CYS A O 1
ATOM 785 N N . ALA A 1 105 ? -21.274 3.526 9.227 1.00 52.50 105 ALA A N 1
ATOM 786 C CA . ALA A 1 105 ? -20.362 2.695 8.459 1.00 52.50 105 ALA A CA 1
ATOM 787 C C . ALA A 1 105 ? -21.145 1.440 8.058 1.00 52.50 105 ALA A C 1
ATOM 789 O O . ALA A 1 105 ? -21.774 0.815 8.909 1.00 52.50 105 ALA A O 1
ATOM 790 N N . THR A 1 106 ? -21.152 1.095 6.773 1.00 51.75 106 THR A N 1
ATOM 791 C CA . THR A 1 106 ? -21.770 -0.129 6.259 1.00 51.75 106 THR A CA 1
ATOM 792 C C . THR A 1 106 ? -21.172 -1.331 6.984 1.00 51.75 106 THR A C 1
ATOM 794 O O . THR A 1 106 ? -20.075 -1.781 6.653 1.00 51.75 106 THR A O 1
ATOM 797 N N . VAL A 1 107 ? -21.866 -1.823 8.003 1.00 51.78 107 VAL A N 1
ATOM 798 C CA . VAL A 1 107 ? -21.584 -3.114 8.617 1.00 51.78 107 VAL A CA 1
ATOM 799 C C . VAL A 1 107 ? -22.218 -4.133 7.672 1.00 51.78 107 VAL A C 1
ATOM 801 O O . VAL A 1 107 ? -23.435 -4.068 7.490 1.00 51.78 107 VAL A O 1
ATOM 804 N N . PRO A 1 108 ? -21.476 -5.045 7.023 1.00 42.59 108 PRO A N 1
ATOM 805 C CA . PRO A 1 108 ? -22.112 -6.260 6.557 1.00 42.59 108 PRO A CA 1
ATOM 806 C C . PRO A 1 108 ? -22.480 -7.016 7.833 1.00 42.59 108 PRO A C 1
ATOM 808 O O . PRO A 1 108 ? -21.635 -7.637 8.471 1.00 42.59 108 PRO A O 1
ATOM 811 N N . SER A 1 109 ? -23.717 -6.836 8.288 1.00 44.66 109 SER A N 1
ATOM 812 C CA . SER A 1 109 ? -24.309 -7.683 9.310 1.00 44.66 109 SER A CA 1
ATOM 813 C C . SER A 1 109 ? -24.494 -9.059 8.683 1.00 44.66 109 SER A C 1
ATOM 815 O O . SER A 1 109 ? -25.483 -9.309 7.994 1.00 44.66 109 SER A O 1
ATOM 817 N N . GLU A 1 110 ? -23.480 -9.903 8.842 1.00 53.94 110 GLU A N 1
ATOM 818 C CA . GLU A 1 110 ? -23.656 -11.348 8.816 1.00 53.94 110 GLU A CA 1
ATOM 819 C C . GLU A 1 110 ? -24.590 -11.712 9.986 1.00 53.94 110 GLU A C 1
ATOM 821 O O . GLU A 1 110 ? -24.451 -11.166 11.082 1.00 53.94 110 GLU A O 1
ATOM 826 N N . ASP A 1 111 ? -25.547 -12.592 9.690 1.00 52.62 111 ASP A N 1
ATOM 827 C CA . ASP A 1 111 ? -26.485 -13.263 10.600 1.00 52.62 111 ASP A CA 1
ATOM 828 C C . ASP A 1 111 ? -27.704 -12.451 11.097 1.00 52.62 111 ASP A C 1
ATOM 830 O O . ASP A 1 111 ? -27.655 -11.698 12.065 1.00 52.62 111 ASP A O 1
ATOM 834 N N . ASP A 1 112 ? -28.853 -12.622 10.430 1.00 43.25 112 ASP A N 1
ATOM 835 C CA . ASP A 1 112 ? -29.844 -13.609 10.889 1.00 43.25 112 ASP A CA 1
ATOM 836 C C . ASP A 1 112 ? -31.010 -13.746 9.895 1.00 43.25 112 ASP A C 1
ATOM 838 O O . ASP A 1 112 ? -31.658 -12.780 9.479 1.00 43.25 112 ASP A O 1
ATOM 842 N N . GLU A 1 113 ? -31.293 -14.994 9.528 1.00 58.44 113 GLU A N 1
ATOM 843 C CA . GLU A 1 113 ? -32.520 -15.366 8.846 1.00 58.44 113 GLU A CA 1
ATOM 844 C C . GLU A 1 113 ? -33.729 -15.081 9.740 1.00 58.44 113 GLU A C 1
ATOM 846 O O . GLU A 1 113 ? -33.893 -15.674 10.803 1.00 58.44 113 GLU A O 1
ATOM 851 N N . ASN A 1 114 ? -34.655 -14.252 9.266 1.00 47.56 114 ASN A N 1
ATOM 852 C CA . ASN A 1 114 ? -36.051 -14.431 9.633 1.00 47.56 114 ASN A CA 1
ATOM 853 C C . ASN A 1 114 ? -36.953 -14.014 8.476 1.00 47.56 114 ASN A C 1
ATOM 855 O O . ASN A 1 114 ? -37.385 -12.864 8.347 1.00 47.56 114 ASN A O 1
ATOM 859 N N . ALA A 1 115 ? -37.244 -15.000 7.632 1.00 51.75 115 ALA A N 1
ATOM 860 C CA . ALA A 1 115 ? -38.396 -14.998 6.756 1.00 51.75 115 ALA A CA 1
ATOM 861 C C . ALA A 1 115 ? -39.662 -14.772 7.597 1.00 51.75 115 ALA A C 1
ATOM 863 O O . ALA A 1 115 ? -40.238 -15.703 8.156 1.00 51.75 115 ALA A O 1
ATOM 864 N N . THR A 1 116 ? -40.118 -13.524 7.688 1.00 47.44 116 THR A N 1
ATOM 865 C CA . THR A 1 116 ? -41.412 -13.242 8.308 1.00 47.44 116 THR A CA 1
ATOM 866 C C . THR A 1 116 ? -42.510 -13.565 7.301 1.00 47.44 116 THR A C 1
ATOM 868 O O . THR A 1 116 ? -42.808 -12.798 6.386 1.00 47.44 116 THR A O 1
ATOM 871 N N . SER A 1 117 ? -43.095 -14.748 7.478 1.00 45.03 117 SER A N 1
ATOM 872 C CA . SER A 1 117 ? -44.357 -15.184 6.892 1.00 45.03 117 SER A CA 1
ATOM 873 C C . SER A 1 117 ? -45.489 -14.219 7.253 1.00 45.03 117 SER A C 1
ATOM 875 O O . SER A 1 117 ? -45.712 -13.961 8.437 1.00 45.03 117 SER A O 1
ATOM 877 N N . PHE A 1 118 ? -46.265 -13.762 6.269 1.00 36.31 118 PHE A N 1
ATOM 878 C CA . PHE A 1 118 ? -47.559 -13.129 6.526 1.00 36.31 118 PHE A CA 1
ATOM 879 C C . PHE A 1 118 ? -48.675 -14.026 5.984 1.00 36.31 118 PHE A C 1
ATOM 881 O O . PHE A 1 118 ? -48.931 -14.083 4.782 1.00 36.31 118 PHE A O 1
ATOM 888 N N . THR A 1 119 ? -49.317 -14.768 6.883 1.00 46.53 119 THR A N 1
ATOM 889 C CA . THR A 1 119 ? -50.576 -15.478 6.631 1.00 46.53 119 THR A CA 1
ATOM 890 C C . THR A 1 119 ? -51.741 -14.718 7.264 1.00 46.53 119 THR A C 1
ATOM 892 O O . THR A 1 119 ? -51.623 -14.311 8.416 1.00 46.53 119 THR A O 1
ATOM 895 N N . VAL A 1 120 ? -52.874 -14.687 6.539 1.00 40.19 120 VAL A N 1
ATOM 896 C CA . VAL A 1 120 ? -54.251 -14.304 6.950 1.00 40.19 120 VAL A CA 1
ATOM 897 C C . VAL A 1 120 ? -54.448 -12.786 7.131 1.00 40.19 120 VAL A C 1
ATOM 899 O O . VAL A 1 120 ? -53.783 -12.164 7.938 1.00 40.19 120 VAL A O 1
ATOM 902 N N . GLY A 1 121 ? -55.309 -12.061 6.408 1.00 42.78 121 GLY A N 1
ATOM 903 C CA . GLY A 1 121 ? -56.562 -12.387 5.725 1.00 42.78 121 GLY A CA 1
ATOM 904 C C . GLY A 1 121 ? -57.711 -11.697 6.469 1.00 42.78 121 GLY A C 1
ATOM 905 O O . GLY A 1 121 ? -57.977 -12.080 7.598 1.00 42.78 121 GLY A O 1
ATOM 906 N N . THR A 1 122 ? -58.384 -10.703 5.874 1.00 38.03 122 THR A N 1
ATOM 907 C CA . THR A 1 122 ? -59.808 -10.380 6.123 1.00 38.03 122 THR A CA 1
ATOM 908 C C . THR A 1 122 ? -60.331 -9.491 4.995 1.00 38.03 122 THR A C 1
ATOM 910 O O . THR A 1 122 ? -59.794 -8.419 4.727 1.00 38.03 122 THR A O 1
ATOM 913 N N . SER A 1 123 ? -61.375 -9.991 4.340 1.00 40.78 123 SER A N 1
ATOM 914 C CA . SER A 1 123 ? -62.214 -9.311 3.359 1.00 40.78 123 SER A CA 1
ATOM 915 C C . SER A 1 123 ? -63.073 -8.219 3.992 1.00 40.78 123 SER A C 1
ATOM 917 O O . SER A 1 123 ? -63.616 -8.432 5.074 1.00 40.78 123 SER A O 1
ATOM 919 N N . THR A 1 124 ? -63.323 -7.156 3.232 1.00 42.88 124 THR A N 1
ATOM 920 C CA . THR A 1 124 ? -64.622 -6.464 3.157 1.00 42.88 124 THR A CA 1
ATOM 921 C C . THR A 1 124 ? -64.808 -5.932 1.753 1.00 42.88 124 THR A C 1
ATOM 923 O O . THR A 1 124 ? -63.837 -5.314 1.261 1.00 42.88 124 THR A O 1
#